Protein AF-A0A6G1RBH2-F1 (afdb_monomer_lite)

InterPro domains:
  IPR002893 Zinc finger, MYND-type [PF01753] (2-36)
  IPR002893 Zinc finger, MYND-type [PS50865] (1-36)

Radius of gyration: 29.38 Å; chains: 1; bounding box: 53×39×86 Å

Organism: NCBI:txid2861861

Foldseek 3Di:
DQPDFDPDADPQQSPDGDNDPVVVVVVCVVPCVPCRPVDDPPPPPPPPPPQDDPNYDDDDDADDDDDDPPDDPPPDPDDDDDDDDDDDDPDPPPVVVVPPPPDPDPPPPPDDPVNVVCVVPPDPPPPPVVVVVCVVCVVPVVHDDDDDPPDD

pLDDT: mean 70.28, std 19.27, range [30.03, 93.75]

Sequence (152 aa):
VCGCLGPRVCGRCRRAAYCGPEHQGLDWRRGHRRSCGQHAAGDDSADAVPEHNEFLFPEYEILIEPEEPEFPADSNVGADDEQGAADTTEESKEQEELRATGSAGETSQPLDVETLEAMAKHETEEDKIFQLFKKRVAAEPEQVRRWGNLRP

Structure (mmCIF, N/CA/C/O backbone):
data_AF-A0A6G1RBH2-F1
#
_entry.id   AF-A0A6G1RBH2-F1
#
loop_
_atom_site.group_PDB
_atom_site.id
_atom_site.type_symbol
_atom_site.label_atom_id
_atom_site.label_alt_id
_atom_site.label_comp_id
_atom_site.label_asym_id
_atom_site.label_entity_id
_atom_site.label_seq_id
_atom_site.pdbx_PDB_ins_code
_atom_site.Cartn_x
_atom_site.Cartn_y
_atom_site.Cartn_z
_atom_site.occupancy
_atom_site.B_iso_or_equiv
_atom_site.auth_seq_id
_atom_site.auth_comp_id
_atom_site.auth_asym_id
_atom_site.auth_atom_id
_atom_site.pdbx_PDB_model_num
ATOM 1 N N . VAL A 1 1 ? 1.720 -1.972 -10.564 1.00 86.88 1 VAL A N 1
ATOM 2 C CA . VAL A 1 1 ? 1.484 -3.245 -9.829 1.00 86.88 1 VAL A CA 1
ATOM 3 C C . VAL A 1 1 ? 0.741 -2.984 -8.533 1.00 86.88 1 VAL A C 1
ATOM 5 O O . VAL A 1 1 ? -0.466 -3.095 -8.562 1.00 86.88 1 VAL A O 1
ATOM 8 N N . CYS A 1 2 ? 1.397 -2.554 -7.453 1.00 85.88 2 CYS A N 1
ATOM 9 C CA . CYS A 1 2 ? 0.767 -2.332 -6.142 1.00 85.88 2 CYS A CA 1
ATOM 10 C C . CYS A 1 2 ? 0.363 -0.870 -5.862 1.00 85.88 2 CYS A C 1
ATOM 12 O O . CYS A 1 2 ? 0.182 -0.500 -4.711 1.00 85.88 2 CYS A O 1
ATOM 14 N N . GLY A 1 3 ? 0.332 0.002 -6.876 1.00 80.44 3 GLY A N 1
ATOM 15 C CA . GLY A 1 3 ? -0.003 1.428 -6.713 1.00 80.44 3 GLY A CA 1
ATOM 16 C C . GLY A 1 3 ? 1.094 2.299 -6.083 1.00 80.44 3 GLY A C 1
ATOM 17 O O . GLY A 1 3 ? 1.125 3.501 -6.315 1.00 80.44 3 GLY A O 1
ATOM 18 N N . CYS A 1 4 ? 2.050 1.717 -5.355 1.00 84.19 4 CYS A N 1
ATOM 19 C CA . CYS A 1 4 ? 3.164 2.471 -4.784 1.00 84.19 4 CYS A CA 1
ATOM 20 C C . CYS A 1 4 ? 4.166 2.924 -5.857 1.00 84.19 4 CYS A C 1
ATOM 22 O O . CYS A 1 4 ? 4.661 2.111 -6.647 1.00 84.19 4 CYS A O 1
ATOM 24 N N . LEU A 1 5 ? 4.551 4.203 -5.807 1.00 84.19 5 LEU A N 1
ATOM 25 C CA . LEU A 1 5 ? 5.739 4.691 -6.502 1.00 84.19 5 LEU A CA 1
ATOM 26 C C . LEU A 1 5 ? 6.985 4.057 -5.885 1.00 84.19 5 LEU A C 1
ATOM 28 O O . LEU A 1 5 ? 7.076 3.862 -4.673 1.00 84.19 5 LEU A O 1
ATOM 32 N N . GLY A 1 6 ? 7.954 3.722 -6.728 1.00 87.38 6 GLY A N 1
ATOM 33 C CA . GLY A 1 6 ? 9.152 3.036 -6.285 1.00 87.38 6 GLY A CA 1
ATOM 34 C C . GLY A 1 6 ? 10.410 3.520 -6.985 1.00 87.38 6 GLY A C 1
ATOM 35 O O . GLY A 1 6 ? 10.342 3.960 -8.133 1.00 87.38 6 GLY A O 1
ATOM 36 N N . PRO A 1 7 ? 11.574 3.418 -6.322 1.00 90.44 7 PRO A N 1
ATOM 37 C CA . PRO A 1 7 ? 12.825 3.957 -6.847 1.00 90.44 7 PRO A CA 1
ATOM 38 C C . PRO A 1 7 ? 13.388 3.134 -8.014 1.00 90.44 7 PRO A C 1
ATOM 40 O O . PRO A 1 7 ? 14.322 3.569 -8.686 1.00 90.44 7 PRO A O 1
ATOM 43 N N . ARG A 1 8 ? 12.874 1.920 -8.251 1.00 90.75 8 ARG A N 1
ATOM 44 C CA . ARG A 1 8 ? 13.398 1.017 -9.277 1.00 90.75 8 ARG A CA 1
ATOM 45 C C . ARG A 1 8 ? 12.622 1.187 -10.566 1.00 90.75 8 ARG A C 1
ATOM 47 O O . ARG A 1 8 ? 11.438 0.887 -10.616 1.00 90.75 8 ARG A O 1
ATOM 54 N N . VAL A 1 9 ? 13.318 1.568 -11.626 1.00 93.12 9 VAL A N 1
ATOM 55 C CA . VAL A 1 9 ? 12.758 1.605 -12.978 1.00 93.12 9 VAL A CA 1
ATOM 56 C C . VAL A 1 9 ? 13.200 0.389 -13.783 1.00 93.12 9 VAL A C 1
ATOM 58 O O . VAL A 1 9 ? 14.277 -0.170 -13.558 1.00 93.12 9 VAL A O 1
ATOM 61 N N . CYS A 1 10 ? 12.391 -0.025 -14.755 1.00 92.62 10 CYS A N 1
ATOM 62 C CA . CYS A 1 10 ? 12.793 -1.051 -15.709 1.00 92.62 10 CYS A CA 1
ATOM 63 C C . CYS A 1 10 ? 14.073 -0.609 -16.436 1.00 92.62 10 CYS A C 1
ATOM 65 O O . CYS A 1 10 ? 14.072 0.398 -17.141 1.00 92.62 10 CYS A O 1
ATOM 67 N N . GLY A 1 11 ? 15.163 -1.371 -16.313 1.00 89.50 11 GLY A N 1
ATOM 68 C CA . GLY A 1 11 ? 16.454 -0.993 -16.904 1.00 89.50 11 GLY A CA 1
ATOM 69 C C . GLY A 1 11 ? 16.441 -0.867 -18.433 1.00 89.50 11 GLY A C 1
ATOM 70 O O . GLY A 1 11 ? 17.285 -0.169 -18.988 1.00 89.50 11 GLY A O 1
ATOM 71 N N . ARG A 1 12 ? 15.474 -1.507 -19.109 1.00 89.56 12 ARG A N 1
ATOM 72 C CA . ARG A 1 12 ? 15.355 -1.510 -20.574 1.00 89.56 12 ARG A CA 1
ATOM 73 C C . ARG A 1 12 ? 14.545 -0.333 -21.109 1.00 89.56 12 ARG A C 1
ATOM 75 O O . ARG A 1 12 ? 15.034 0.378 -21.975 1.00 89.56 12 ARG A O 1
ATOM 82 N N . CYS A 1 13 ? 13.316 -0.139 -20.630 1.00 90.94 13 CYS A N 1
ATOM 83 C CA . CYS A 1 13 ? 12.448 0.929 -21.140 1.00 90.94 13 CYS A CA 1
ATOM 84 C C . CYS A 1 13 ? 12.476 2.202 -20.288 1.00 90.94 13 CYS A C 1
ATOM 86 O O . CYS A 1 13 ? 12.092 3.252 -20.781 1.00 90.94 13 CYS A O 1
ATOM 88 N N . ARG A 1 14 ? 12.883 2.114 -19.014 1.00 89.38 14 ARG A N 1
ATOM 89 C CA . ARG A 1 14 ? 12.827 3.188 -18.004 1.00 89.38 14 ARG A CA 1
ATOM 90 C C . ARG A 1 14 ? 11.449 3.846 -17.810 1.00 89.38 14 ARG A C 1
ATOM 92 O O . ARG A 1 14 ? 11.373 4.856 -17.126 1.00 89.38 14 ARG A O 1
ATOM 99 N N . ARG A 1 15 ? 10.373 3.268 -18.365 1.00 86.81 15 ARG A N 1
ATOM 100 C CA . ARG A 1 15 ? 8.993 3.785 -18.250 1.00 86.81 15 ARG A CA 1
ATOM 101 C C . ARG A 1 15 ? 8.245 3.219 -17.044 1.00 86.81 15 ARG A C 1
ATOM 103 O O . ARG A 1 15 ? 7.556 3.955 -16.358 1.00 86.81 15 ARG A O 1
ATOM 110 N N . ALA A 1 16 ? 8.393 1.924 -16.768 1.00 88.75 16 ALA A N 1
ATOM 111 C CA . ALA A 1 16 ? 7.744 1.303 -15.615 1.00 88.75 16 ALA A CA 1
ATOM 112 C C . ALA A 1 16 ? 8.612 1.431 -14.358 1.00 88.75 16 ALA A C 1
ATOM 114 O O . ALA A 1 16 ? 9.815 1.146 -14.412 1.00 88.75 16 ALA A O 1
ATOM 115 N N . ALA A 1 17 ? 7.988 1.823 -13.247 1.00 91.88 17 ALA A N 1
ATOM 116 C CA . ALA A 1 17 ? 8.602 1.950 -11.930 1.00 91.88 17 ALA A CA 1
ATOM 117 C C . ALA A 1 17 ? 7.972 0.972 -10.925 1.00 91.88 17 ALA A C 1
ATOM 119 O O . ALA A 1 17 ? 6.780 0.668 -10.988 1.00 91.88 17 ALA A O 1
ATOM 120 N N . TYR A 1 18 ? 8.782 0.474 -9.994 1.00 92.44 18 TYR A N 1
ATOM 121 C CA . TYR A 1 18 ? 8.422 -0.574 -9.044 1.00 92.44 18 TYR A CA 1
ATOM 122 C C . TYR A 1 18 ? 9.029 -0.280 -7.670 1.00 92.44 18 TYR A C 1
ATOM 124 O O . TYR A 1 18 ? 10.182 0.149 -7.568 1.00 92.44 18 TYR A O 1
ATOM 132 N N . CYS A 1 19 ? 8.291 -0.565 -6.593 1.00 93.62 19 CYS A N 1
ATOM 133 C CA . CYS A 1 19 ? 8.825 -0.439 -5.231 1.00 93.62 19 CYS A CA 1
ATOM 134 C C . CYS A 1 19 ? 9.851 -1.532 -4.879 1.00 93.62 19 CYS A C 1
ATOM 136 O O . CYS A 1 19 ? 10.667 -1.335 -3.984 1.00 93.62 19 CYS A O 1
ATOM 138 N N . GLY A 1 20 ? 9.884 -2.644 -5.624 1.00 92.56 20 GLY A N 1
ATOM 139 C CA . GLY A 1 20 ? 10.799 -3.757 -5.376 1.00 92.56 20 GLY A CA 1
ATOM 140 C C . GLY A 1 20 ? 10.948 -4.720 -6.562 1.00 92.56 20 GLY A C 1
ATOM 141 O O . GLY A 1 20 ? 10.187 -4.641 -7.533 1.00 92.56 20 GLY A O 1
ATOM 142 N N . PRO A 1 21 ? 11.933 -5.637 -6.498 1.00 93.00 21 PRO A N 1
ATOM 143 C CA . PRO A 1 21 ? 12.203 -6.613 -7.556 1.00 93.00 21 PRO A CA 1
ATOM 144 C C . PRO A 1 21 ? 11.058 -7.615 -7.753 1.00 93.00 21 PRO A C 1
ATOM 146 O O . PRO A 1 21 ? 10.835 -8.073 -8.872 1.00 93.00 21 PRO A O 1
ATOM 149 N N . GLU A 1 22 ? 10.299 -7.924 -6.702 1.00 93.75 22 GLU A N 1
ATOM 150 C CA . GLU A 1 22 ? 9.145 -8.823 -6.791 1.00 93.75 22 GLU A CA 1
ATOM 151 C C . GLU A 1 22 ? 8.055 -8.249 -7.699 1.00 93.75 22 GLU A C 1
ATOM 153 O O . GLU A 1 22 ? 7.626 -8.910 -8.646 1.00 93.75 22 GLU A O 1
ATOM 158 N N . HIS A 1 23 ? 7.683 -6.982 -7.486 1.00 92.94 23 HIS A N 1
ATOM 159 C CA . HIS A 1 23 ? 6.708 -6.291 -8.329 1.00 92.94 23 HIS A CA 1
ATOM 160 C C . HIS A 1 23 ? 7.202 -6.102 -9.763 1.00 92.94 23 HIS A C 1
ATOM 162 O O . HIS A 1 23 ? 6.418 -6.271 -10.695 1.00 92.94 23 HIS A O 1
ATOM 168 N N . GLN A 1 24 ? 8.498 -5.849 -9.967 1.00 92.12 24 GLN A N 1
ATOM 169 C CA . GLN A 1 24 ? 9.080 -5.847 -11.311 1.00 92.12 24 GLN A CA 1
ATOM 170 C C . GLN A 1 24 ? 8.932 -7.215 -11.992 1.00 92.12 24 GLN A C 1
ATOM 172 O O . GLN A 1 24 ? 8.489 -7.299 -13.136 1.00 92.12 24 GLN A O 1
ATOM 177 N N . GLY A 1 25 ? 9.298 -8.298 -11.301 1.00 93.69 25 GLY A N 1
ATOM 178 C CA . GLY A 1 25 ? 9.211 -9.655 -11.838 1.00 93.69 25 GLY A CA 1
ATOM 179 C C . GLY A 1 25 ? 7.773 -10.081 -12.135 1.00 93.69 25 GLY A C 1
ATOM 180 O O . GLY A 1 25 ? 7.521 -10.815 -13.092 1.00 93.69 25 GLY A O 1
ATOM 181 N N . LEU A 1 26 ? 6.822 -9.601 -11.343 1.00 91.75 26 LEU A N 1
ATOM 182 C CA . LEU A 1 26 ? 5.412 -9.885 -11.529 1.00 91.75 26 LEU A CA 1
ATOM 183 C C . LEU A 1 26 ? 4.833 -9.172 -12.756 1.00 91.75 26 LEU A C 1
ATOM 185 O O . LEU A 1 26 ? 4.234 -9.825 -13.613 1.00 91.75 26 LEU A O 1
ATOM 189 N N . ASP A 1 27 ? 5.077 -7.868 -12.882 1.00 91.00 27 ASP A N 1
ATOM 190 C CA . ASP A 1 27 ? 4.699 -7.088 -14.065 1.00 91.00 27 ASP A CA 1
ATOM 191 C C . ASP A 1 27 ? 5.326 -7.663 -15.346 1.00 91.00 27 ASP A C 1
ATOM 193 O O . ASP A 1 27 ? 4.669 -7.838 -16.379 1.00 91.00 27 ASP A O 1
ATOM 197 N N . TRP A 1 28 ? 6.597 -8.076 -15.244 1.00 92.56 28 TRP A N 1
ATOM 198 C CA . TRP A 1 28 ? 7.330 -8.744 -16.316 1.00 92.56 28 TRP A CA 1
ATOM 199 C C . TRP A 1 28 ? 6.607 -9.985 -16.840 1.00 92.56 28 TRP A C 1
ATOM 201 O O . TRP A 1 28 ? 6.478 -10.151 -18.057 1.00 92.56 28 TRP A O 1
ATOM 211 N N . ARG A 1 29 ? 6.100 -10.839 -15.940 1.00 92.44 29 ARG A N 1
ATOM 212 C CA . ARG A 1 29 ? 5.339 -12.043 -16.309 1.00 92.44 29 ARG A CA 1
ATOM 213 C 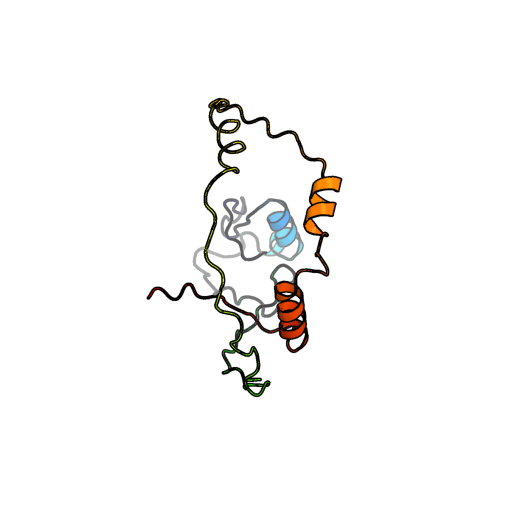C . ARG A 1 29 ? 3.958 -11.716 -16.881 1.00 92.44 29 ARG A C 1
ATOM 215 O O . ARG A 1 29 ? 3.549 -12.384 -17.827 1.00 92.44 29 ARG A O 1
ATOM 222 N N . ARG A 1 30 ? 3.264 -10.697 -16.358 1.00 87.81 30 ARG A N 1
ATOM 223 C CA . ARG A 1 30 ? 1.890 -10.345 -16.773 1.00 87.81 30 ARG A CA 1
ATOM 224 C C . ARG A 1 30 ? 1.808 -9.721 -18.161 1.00 87.81 30 ARG A C 1
ATOM 226 O O . ARG A 1 30 ? 0.840 -9.937 -18.886 1.00 87.81 30 ARG A O 1
ATOM 233 N N . GLY A 1 31 ? 2.845 -9.028 -18.609 1.00 88.56 31 GLY A N 1
ATOM 234 C CA . GLY A 1 31 ? 2.817 -8.495 -19.967 1.00 88.56 31 GLY A CA 1
ATOM 235 C C . GLY A 1 31 ? 3.953 -7.570 -20.317 1.00 88.56 31 GLY A C 1
ATOM 236 O O . GLY A 1 31 ? 4.292 -7.500 -21.498 1.00 88.56 31 GLY A O 1
ATOM 237 N N . HIS A 1 32 ? 4.603 -6.965 -19.322 1.00 91.12 32 HIS A N 1
ATOM 238 C CA . HIS A 1 32 ? 5.647 -5.984 -19.572 1.00 91.12 32 HIS A CA 1
ATOM 239 C C . HIS A 1 32 ? 6.760 -6.545 -20.460 1.00 91.12 32 HIS A C 1
ATOM 241 O O . HIS A 1 32 ? 7.228 -5.850 -21.349 1.00 91.12 32 HIS A O 1
ATOM 247 N N . ARG A 1 33 ? 7.130 -7.832 -20.343 1.00 92.31 33 ARG A N 1
ATOM 248 C CA . ARG A 1 33 ? 8.143 -8.446 -21.228 1.00 92.31 33 ARG A CA 1
ATOM 249 C C . ARG A 1 33 ? 7.827 -8.349 -22.725 1.00 92.31 33 ARG A C 1
ATOM 251 O O . ARG A 1 33 ? 8.751 -8.363 -23.533 1.00 92.31 33 ARG A O 1
ATOM 258 N N . ARG A 1 34 ? 6.538 -8.310 -23.082 1.00 90.31 34 ARG A N 1
ATOM 259 C CA . ARG A 1 34 ? 6.053 -8.251 -24.465 1.00 90.31 34 ARG A CA 1
ATOM 260 C C . ARG A 1 34 ? 6.054 -6.818 -24.981 1.00 90.31 34 ARG A C 1
ATOM 262 O O . ARG A 1 34 ? 6.468 -6.629 -26.110 1.00 90.31 34 ARG A O 1
ATOM 269 N N . SER A 1 35 ? 5.674 -5.842 -24.155 1.00 87.81 35 SER A N 1
ATOM 270 C CA . SER A 1 35 ? 5.589 -4.418 -24.522 1.00 87.81 35 SER A CA 1
ATOM 271 C C . SER A 1 35 ? 6.844 -3.596 -24.185 1.00 87.81 35 SER A C 1
ATOM 273 O O . SER A 1 35 ? 6.956 -2.429 -24.567 1.00 87.81 35 SER A O 1
ATOM 275 N N . CYS A 1 36 ? 7.824 -4.181 -23.487 1.00 91.56 36 CYS A N 1
ATOM 276 C CA . CYS A 1 36 ? 9.016 -3.473 -23.027 1.00 91.56 36 CYS A CA 1
ATOM 277 C C . CYS A 1 36 ? 9.833 -2.911 -24.202 1.00 91.56 36 CYS A C 1
ATOM 279 O O . CYS A 1 36 ? 10.487 -3.656 -24.936 1.00 91.56 36 CYS A O 1
ATOM 281 N N . GLY A 1 37 ? 9.836 -1.581 -24.334 1.00 85.25 37 GLY A N 1
ATOM 282 C CA . GLY A 1 37 ? 10.568 -0.855 -25.377 1.00 85.25 37 GLY A CA 1
ATOM 283 C C . GLY A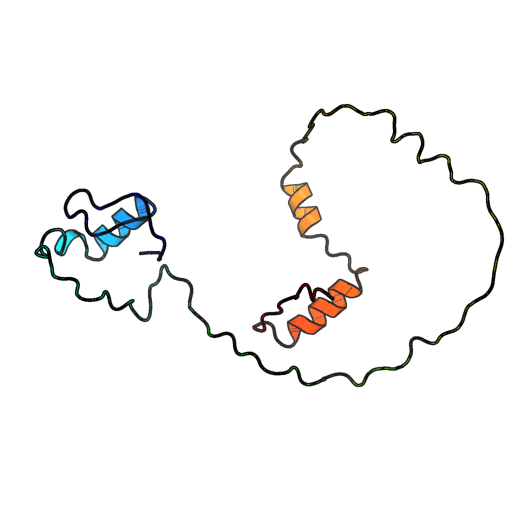 1 37 ? 9.824 -0.709 -26.708 1.00 85.25 37 GLY A C 1
ATOM 284 O O . GLY A 1 37 ? 10.440 -0.282 -27.675 1.00 85.25 37 GLY A O 1
ATOM 285 N N . GLN A 1 38 ? 8.535 -1.064 -26.771 1.00 81.06 38 GLN A N 1
ATOM 286 C CA . GLN A 1 38 ? 7.712 -0.915 -27.982 1.00 81.06 38 GLN A CA 1
ATOM 287 C C . GLN A 1 38 ? 7.044 0.460 -28.106 1.00 81.06 38 GLN A C 1
ATOM 289 O O . GLN A 1 38 ? 6.683 0.859 -29.208 1.00 81.06 38 GLN A O 1
ATOM 294 N N . HIS A 1 39 ? 6.903 1.198 -27.004 1.00 68.81 39 HIS A N 1
ATOM 295 C CA . HIS A 1 39 ? 6.314 2.535 -27.033 1.00 68.81 39 HIS A CA 1
ATOM 296 C C . HIS A 1 39 ? 7.377 3.580 -27.382 1.00 68.81 39 HIS A C 1
ATOM 298 O O . HIS A 1 39 ? 8.413 3.667 -26.715 1.00 68.81 39 HIS A O 1
ATOM 304 N N . ALA A 1 40 ? 7.110 4.374 -28.421 1.00 60.38 40 ALA A N 1
ATOM 305 C CA . ALA A 1 40 ? 7.897 5.555 -28.746 1.00 60.38 40 ALA A CA 1
ATOM 306 C C . ALA A 1 40 ? 7.757 6.615 -27.638 1.00 60.38 40 ALA A C 1
ATOM 308 O O . ALA A 1 40 ? 6.746 6.675 -26.935 1.00 60.38 40 ALA A O 1
ATOM 309 N N . ALA A 1 41 ? 8.785 7.452 -27.475 1.00 55.22 41 ALA A N 1
ATOM 310 C CA . ALA A 1 41 ? 8.748 8.581 -26.553 1.00 55.22 41 ALA A CA 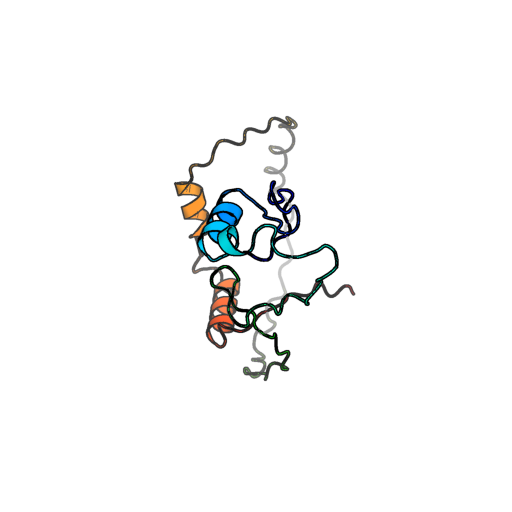1
ATOM 311 C C . ALA A 1 41 ? 7.608 9.535 -26.957 1.00 55.22 41 ALA A C 1
ATOM 313 O O . ALA A 1 41 ? 7.702 10.182 -27.996 1.00 55.22 41 ALA A O 1
ATOM 314 N N . GLY A 1 42 ? 6.532 9.583 -26.168 1.00 57.31 42 GLY A N 1
ATOM 315 C CA . GLY A 1 42 ? 5.389 10.480 -26.390 1.00 57.31 42 GLY A CA 1
ATOM 316 C C . GLY A 1 42 ? 4.013 9.812 -26.405 1.00 57.31 42 GLY A C 1
ATOM 317 O O . GLY A 1 42 ? 3.015 10.518 -26.469 1.00 57.31 42 GLY A O 1
ATOM 318 N N . ASP A 1 43 ? 3.933 8.482 -26.325 1.00 54.94 43 ASP A N 1
ATOM 319 C CA . ASP A 1 43 ? 2.656 7.788 -26.124 1.00 54.94 43 ASP A CA 1
ATOM 320 C C . ASP A 1 43 ? 2.342 7.716 -24.620 1.00 54.94 43 ASP A C 1
ATOM 322 O O . ASP A 1 43 ? 2.636 6.721 -23.946 1.00 54.94 43 ASP A O 1
ATOM 326 N N . ASP A 1 44 ? 1.853 8.838 -24.087 1.00 58.12 44 ASP A N 1
ATOM 327 C CA . ASP A 1 44 ? 1.247 8.962 -22.757 1.00 58.12 44 ASP A CA 1
ATOM 328 C C . ASP A 1 44 ? -0.258 8.679 -22.868 1.00 58.12 44 ASP A C 1
ATOM 330 O O . ASP A 1 44 ? -1.104 9.487 -22.485 1.00 58.12 44 ASP A O 1
ATOM 334 N N . SER A 1 45 ? -0.610 7.524 -23.442 1.00 54.28 45 SER A N 1
ATOM 335 C CA . SER A 1 45 ? -1.939 6.956 -23.242 1.00 54.28 45 SER A CA 1
ATOM 336 C C . SER A 1 45 ? -2.127 6.819 -21.738 1.00 54.28 45 SER A C 1
ATOM 338 O O . SER A 1 45 ? -1.455 5.997 -21.115 1.00 54.28 45 SER A O 1
ATOM 340 N N . ALA A 1 46 ? -2.993 7.660 -21.169 1.00 52.34 46 ALA A N 1
ATOM 341 C CA . ALA A 1 46 ? -3.359 7.625 -19.766 1.00 52.34 46 ALA A CA 1
ATOM 342 C C . ALA A 1 46 ? -3.674 6.175 -19.395 1.00 52.34 46 ALA A C 1
ATOM 344 O O . ALA A 1 46 ? -4.592 5.576 -19.957 1.00 52.34 46 ALA A O 1
ATOM 345 N N . ASP A 1 47 ? -2.840 5.608 -18.522 1.00 53.88 47 ASP A N 1
ATOM 346 C CA . ASP A 1 47 ? -3.026 4.280 -17.957 1.00 53.88 47 ASP A CA 1
ATOM 347 C C . ASP A 1 47 ? -4.399 4.303 -17.282 1.00 53.88 47 ASP A C 1
ATOM 349 O O . ASP A 1 47 ? -4.566 4.860 -16.195 1.00 53.88 47 ASP A O 1
ATOM 353 N N . ALA A 1 48 ? -5.413 3.783 -17.974 1.00 50.41 48 ALA A N 1
ATOM 354 C CA . ALA A 1 48 ? -6.702 3.524 -17.372 1.00 50.41 48 ALA A CA 1
ATOM 355 C C . ALA A 1 48 ? -6.418 2.535 -16.246 1.00 50.41 48 ALA A C 1
ATOM 357 O O . ALA A 1 48 ? -6.057 1.385 -16.509 1.00 50.41 48 ALA A O 1
ATOM 358 N N . VAL A 1 49 ? -6.477 3.016 -15.002 1.00 55.12 49 VAL A N 1
ATOM 359 C CA . VAL A 1 49 ? -6.318 2.166 -13.827 1.00 55.12 49 VAL A CA 1
ATOM 360 C C . VAL A 1 49 ? -7.362 1.063 -13.979 1.00 55.12 49 VAL A C 1
ATOM 362 O O . VAL A 1 49 ? -8.548 1.380 -14.080 1.00 55.12 49 VAL A O 1
ATOM 365 N N . PRO A 1 50 ? -6.951 -0.212 -14.096 1.00 59.41 50 PRO A N 1
ATOM 366 C CA . PRO A 1 50 ? -7.906 -1.294 -14.245 1.00 59.41 50 PRO A CA 1
ATOM 367 C C . PRO A 1 50 ? -8.883 -1.250 -13.071 1.00 59.41 50 PRO A C 1
ATOM 369 O O . PRO A 1 50 ? -8.426 -1.202 -11.930 1.00 59.41 50 PRO A O 1
ATOM 372 N N . GLU A 1 51 ? -10.192 -1.298 -13.349 1.00 60.97 51 GLU A N 1
ATOM 373 C CA . GLU A 1 51 ? -11.259 -1.277 -12.326 1.00 60.97 51 GLU A CA 1
ATOM 374 C C . GLU A 1 51 ? -11.027 -2.328 -11.226 1.00 60.97 51 GLU A C 1
ATOM 376 O O . GLU A 1 51 ? -11.423 -2.137 -10.081 1.00 60.97 51 GLU A O 1
ATOM 381 N N . HIS A 1 52 ? -10.304 -3.408 -11.550 1.00 63.41 52 HIS A N 1
ATOM 382 C CA . HIS A 1 52 ? -9.822 -4.382 -10.582 1.00 63.41 52 HIS A CA 1
ATOM 383 C C . HIS A 1 52 ? -8.348 -4.734 -10.808 1.00 63.41 52 HIS A C 1
ATOM 385 O O . HIS A 1 52 ? -7.957 -5.291 -11.837 1.00 63.41 52 HIS A O 1
ATOM 391 N N . ASN A 1 53 ? -7.523 -4.457 -9.800 1.00 74.50 53 ASN A N 1
ATOM 392 C CA . ASN A 1 53 ? -6.139 -4.901 -9.718 1.00 74.50 53 ASN A CA 1
ATOM 393 C C . ASN A 1 53 ? -5.975 -5.779 -8.476 1.00 74.50 53 ASN A C 1
ATOM 395 O O . ASN A 1 53 ? -6.112 -5.297 -7.361 1.00 74.50 53 ASN A O 1
ATOM 399 N N . GLU A 1 54 ? -5.630 -7.051 -8.668 1.00 80.19 54 GLU A N 1
ATOM 400 C CA . GLU A 1 54 ? -5.475 -8.045 -7.590 1.00 80.19 54 GLU A CA 1
ATOM 401 C C . GLU A 1 54 ? -4.413 -7.686 -6.526 1.00 80.19 54 GLU A C 1
ATOM 403 O O . GLU A 1 54 ? -4.362 -8.334 -5.486 1.00 80.19 54 GLU A O 1
ATOM 408 N N . PHE A 1 55 ? -3.540 -6.698 -6.775 1.00 78.81 55 PHE A N 1
ATOM 409 C CA . PHE A 1 55 ? -2.559 -6.204 -5.789 1.00 78.81 55 PHE A CA 1
ATOM 410 C C . PHE A 1 55 ? -3.002 -4.952 -5.048 1.00 78.81 55 PHE A C 1
ATOM 412 O O . PHE A 1 55 ? -2.314 -4.533 -4.117 1.00 78.81 55 PHE A O 1
ATOM 419 N N . LEU A 1 56 ? -4.064 -4.302 -5.514 1.00 82.50 56 LEU A N 1
ATOM 420 C CA . LEU A 1 56 ? -4.639 -3.162 -4.825 1.00 82.50 56 LEU A CA 1
ATOM 421 C C . LEU A 1 56 ? -5.736 -3.673 -3.904 1.00 82.50 56 LEU A C 1
ATOM 423 O O . LEU A 1 56 ? -6.468 -4.606 -4.236 1.00 82.50 56 LEU A O 1
ATOM 427 N N . PHE A 1 57 ? -5.828 -3.064 -2.729 1.00 82.00 57 PHE A N 1
ATOM 428 C CA . PHE A 1 57 ? -6.990 -3.271 -1.883 1.00 82.00 57 PHE A CA 1
ATOM 429 C C . PHE A 1 57 ? -8.231 -2.726 -2.600 1.00 82.00 57 PHE A C 1
ATOM 431 O O . PHE A 1 57 ? -8.107 -1.744 -3.336 1.00 82.00 57 PHE A O 1
ATOM 438 N N . PRO A 1 58 ? -9.411 -3.339 -2.404 1.00 83.75 58 PRO A N 1
ATOM 439 C CA . PRO A 1 58 ? -10.652 -2.759 -2.893 1.00 83.75 58 PRO A CA 1
ATOM 440 C C . PRO A 1 58 ? -10.817 -1.333 -2.360 1.00 83.75 58 PRO A C 1
ATOM 442 O O . PRO A 1 58 ? -10.581 -1.073 -1.177 1.00 83.75 58 PRO A O 1
ATOM 445 N N . GLU A 1 59 ? -11.203 -0.418 -3.241 1.00 82.50 59 GLU A N 1
ATOM 446 C CA . GLU A 1 59 ? -11.489 0.968 -2.887 1.00 82.50 59 GLU A CA 1
ATOM 447 C C . GLU A 1 59 ? -12.980 1.091 -2.547 1.00 82.50 59 GLU A C 1
ATOM 449 O O . GLU A 1 59 ? -13.831 0.614 -3.299 1.00 82.50 59 GLU A O 1
ATOM 454 N N . TYR A 1 60 ? -13.293 1.713 -1.409 1.00 84.44 60 TYR A N 1
ATOM 455 C CA . TYR A 1 60 ? -14.662 1.962 -0.953 1.00 84.44 60 TYR A CA 1
ATOM 456 C C . TYR A 1 60 ? -14.867 3.458 -0.721 1.00 84.44 60 TYR A C 1
ATOM 458 O O . TYR A 1 60 ? -13.969 4.153 -0.237 1.00 84.44 60 TYR A O 1
ATOM 466 N N . GLU A 1 61 ? -16.060 3.950 -1.042 1.00 85.38 61 GLU A N 1
ATOM 467 C CA . GLU A 1 61 ? -16.477 5.311 -0.720 1.00 85.38 61 GLU A CA 1
ATOM 468 C C . GLU A 1 61 ? -16.967 5.381 0.732 1.00 85.38 61 GLU A C 1
ATOM 470 O O . GLU A 1 61 ? -17.757 4.547 1.174 1.00 85.38 61 GLU A O 1
ATOM 475 N N . ILE A 1 62 ? -16.504 6.383 1.484 1.00 86.88 62 ILE A N 1
ATOM 476 C CA . ILE A 1 62 ? -16.998 6.641 2.840 1.00 86.88 62 ILE A CA 1
ATOM 477 C C . ILE A 1 62 ? -18.224 7.545 2.732 1.00 86.88 62 ILE A C 1
ATOM 479 O O . ILE A 1 62 ? -18.093 8.745 2.480 1.00 86.88 62 ILE A O 1
ATOM 483 N N . LEU A 1 63 ? -19.403 6.976 2.966 1.00 84.69 63 LEU A N 1
ATOM 484 C CA . LEU A 1 63 ? -20.644 7.732 3.093 1.00 84.69 63 LEU A CA 1
ATOM 485 C C . LEU A 1 63 ? -20.766 8.275 4.521 1.00 84.69 63 LEU A C 1
ATOM 487 O O . LEU A 1 63 ? -20.633 7.536 5.495 1.00 84.69 63 LEU A O 1
ATOM 491 N N . ILE A 1 64 ? -20.979 9.586 4.650 1.00 85.25 64 ILE A N 1
ATOM 492 C CA . ILE A 1 64 ? -21.200 10.242 5.943 1.00 85.25 64 ILE A CA 1
ATOM 493 C C . ILE A 1 64 ? -22.703 10.427 6.109 1.00 85.25 64 ILE A C 1
ATOM 495 O O . ILE A 1 64 ? -23.273 11.396 5.609 1.00 85.25 64 ILE A O 1
ATOM 499 N N . GLU A 1 65 ? -23.329 9.501 6.821 1.00 79.19 65 GLU A N 1
ATOM 500 C CA . GLU A 1 65 ? -24.733 9.605 7.206 1.00 79.19 65 GLU A CA 1
ATOM 501 C C . GLU A 1 65 ? -24.835 10.021 8.680 1.00 79.19 65 GLU A C 1
ATOM 503 O O . GLU A 1 65 ? -24.017 9.592 9.504 1.00 79.19 65 GLU A O 1
ATOM 508 N N . PRO A 1 66 ? -25.780 10.912 9.035 1.00 75.81 66 PRO A N 1
ATOM 509 C CA . PRO A 1 66 ? -26.026 11.235 10.429 1.00 75.81 66 PRO A CA 1
ATOM 510 C C . PRO A 1 66 ? -26.512 9.980 11.157 1.00 75.81 66 PRO A C 1
ATOM 512 O O . PRO A 1 66 ? -27.446 9.319 10.719 1.00 75.81 66 PRO A O 1
ATOM 515 N N . GLU A 1 67 ? -25.879 9.678 12.285 1.00 70.56 67 GLU A N 1
ATOM 516 C CA . GLU A 1 67 ? -26.277 8.576 13.156 1.00 70.56 67 GLU A CA 1
ATOM 517 C C . GLU A 1 67 ? -27.690 8.820 13.703 1.00 70.56 67 GLU A C 1
ATOM 519 O O . GLU A 1 67 ? -27.939 9.834 14.364 1.00 70.56 67 GLU A O 1
ATOM 524 N N . GLU A 1 68 ? -28.617 7.896 13.442 1.00 69.25 68 GLU A N 1
ATOM 525 C CA . GLU A 1 68 ? -29.918 7.910 14.107 1.00 69.25 68 GLU A CA 1
ATOM 526 C C . GLU A 1 68 ? -29.722 7.576 15.599 1.00 69.25 68 GLU A C 1
ATOM 528 O O . GLU A 1 68 ? -29.003 6.631 15.941 1.00 69.25 68 GLU A O 1
ATOM 533 N N . PRO A 1 69 ? -30.316 8.346 16.529 1.00 60.34 69 PRO A N 1
ATOM 534 C CA . PRO A 1 69 ? -30.183 8.076 17.953 1.00 60.34 69 PRO A CA 1
ATOM 535 C C . PRO A 1 69 ? -30.968 6.809 18.320 1.00 60.34 69 PRO A C 1
ATOM 537 O O . PRO A 1 69 ? -32.162 6.857 18.598 1.00 60.34 69 PRO A O 1
ATOM 540 N N . GLU A 1 70 ? -30.289 5.664 18.349 1.00 61.12 70 GLU A N 1
ATOM 541 C CA . GLU A 1 70 ? -30.900 4.364 18.676 1.00 61.12 70 GLU A CA 1
ATOM 542 C C . GLU A 1 70 ? -31.141 4.136 20.177 1.00 61.12 70 GLU A C 1
ATOM 544 O O . GLU A 1 70 ? -31.642 3.085 20.574 1.00 61.12 70 GLU A O 1
ATOM 549 N N . PHE A 1 71 ? -30.832 5.111 21.034 1.00 51.12 71 PHE A N 1
ATOM 550 C CA . PHE A 1 71 ? -31.076 4.995 22.467 1.00 51.12 71 PHE A CA 1
ATOM 551 C C . PHE A 1 71 ? -31.752 6.264 22.993 1.00 51.12 71 PHE A C 1
ATOM 553 O O . PHE A 1 71 ? -31.179 7.350 22.850 1.00 51.12 71 PHE A O 1
ATOM 560 N N . PRO A 1 72 ? -32.945 6.174 23.623 1.00 44.84 72 PRO A N 1
ATOM 561 C CA . PRO A 1 72 ? -33.401 7.260 24.474 1.00 44.84 72 PRO A CA 1
ATOM 562 C C . PRO A 1 72 ? -32.302 7.499 25.506 1.00 44.84 72 PRO A C 1
ATOM 564 O O . PRO A 1 72 ? -31.741 6.545 26.045 1.00 44.84 72 PRO A O 1
ATOM 567 N N . ALA A 1 73 ? -31.961 8.765 25.734 1.00 44.59 73 ALA A N 1
ATOM 568 C CA . ALA A 1 73 ? -31.084 9.154 26.822 1.00 44.59 73 ALA A CA 1
ATOM 569 C C . ALA A 1 73 ? -31.670 8.574 28.114 1.00 44.59 73 ALA A C 1
ATOM 571 O O . ALA A 1 73 ? -32.644 9.110 28.639 1.00 44.59 73 ALA A O 1
ATOM 572 N N . ASP A 1 74 ? -31.130 7.447 28.578 1.00 38.59 74 ASP A N 1
ATOM 573 C CA . ASP A 1 74 ? -31.535 6.857 29.843 1.00 38.59 74 ASP A CA 1
ATOM 574 C C . ASP A 1 74 ? -30.900 7.710 30.938 1.00 38.59 74 ASP A C 1
ATOM 576 O O . ASP A 1 74 ? -29.779 7.520 31.412 1.00 38.59 74 ASP A O 1
ATOM 580 N N . SER A 1 75 ? -31.624 8.777 31.233 1.00 49.88 75 SER A N 1
ATOM 581 C CA . SER A 1 75 ? -31.505 9.624 32.392 1.00 49.88 75 SER A CA 1
ATOM 582 C C . SER A 1 75 ? -31.724 8.784 33.649 1.00 49.88 75 SER A C 1
ATOM 584 O O . SER A 1 75 ? -32.823 8.793 34.189 1.00 49.88 75 SER A O 1
ATOM 586 N N . ASN A 1 76 ? -30.697 8.063 34.114 1.00 49.12 76 ASN A N 1
ATOM 587 C CA . ASN A 1 76 ? -30.585 7.631 35.510 1.00 49.12 76 ASN A CA 1
ATOM 588 C C . ASN A 1 76 ? -29.166 7.151 35.892 1.00 49.12 76 ASN A C 1
ATOM 590 O O . ASN A 1 76 ? -28.941 5.970 36.149 1.00 49.12 76 ASN A O 1
ATOM 594 N N . VAL A 1 77 ? -28.207 8.071 36.008 1.00 42.25 77 VAL A N 1
ATOM 595 C CA . VAL A 1 77 ? -27.188 7.940 37.062 1.00 42.25 77 VAL A CA 1
ATOM 596 C C . VAL A 1 77 ? -27.515 9.040 38.055 1.00 42.25 77 VAL A C 1
ATOM 598 O O . VAL A 1 77 ? -27.177 10.204 37.849 1.00 42.25 77 VAL A O 1
ATOM 601 N N . GLY A 1 78 ? -28.324 8.668 39.046 1.00 34.50 78 GLY A N 1
ATOM 602 C CA . GLY A 1 78 ? -28.756 9.547 40.116 1.00 34.50 78 GLY A CA 1
ATOM 603 C C . GLY A 1 78 ? -27.563 10.198 40.803 1.00 34.50 78 GLY A C 1
ATOM 604 O O . GLY A 1 78 ? -26.590 9.539 41.164 1.00 34.50 78 GLY A O 1
ATOM 605 N N . ALA A 1 79 ? -27.674 11.509 40.964 1.00 45.03 79 ALA A N 1
ATOM 606 C CA . ALA A 1 79 ? -26.957 12.253 41.974 1.00 45.03 79 ALA A CA 1
ATOM 607 C C . ALA A 1 79 ? -27.464 11.802 43.349 1.00 45.03 79 ALA A C 1
ATOM 609 O O . ALA A 1 79 ? -28.605 12.105 43.683 1.00 45.03 79 ALA A O 1
ATOM 610 N N . ASP A 1 80 ? -26.645 11.069 44.099 1.00 41.19 80 ASP A N 1
ATOM 611 C CA . ASP A 1 80 ? -26.644 11.071 45.565 1.00 41.19 80 ASP A CA 1
ATOM 612 C C . ASP A 1 80 ? -25.387 10.328 46.044 1.00 41.19 80 ASP A C 1
ATOM 614 O O . ASP A 1 80 ? -25.302 9.113 45.892 1.00 41.19 80 ASP A O 1
ATOM 618 N N . ASP A 1 81 ? -24.358 11.063 46.467 1.00 38.59 81 ASP A N 1
ATOM 619 C CA . ASP A 1 81 ? -23.768 10.932 47.810 1.00 38.59 81 ASP A CA 1
ATOM 620 C C . ASP A 1 81 ? -22.604 11.934 47.928 1.00 38.59 81 ASP A C 1
ATOM 622 O O . ASP A 1 81 ? -21.430 11.640 47.690 1.00 38.59 81 ASP A O 1
ATOM 626 N N . GLU A 1 82 ? -22.960 13.184 48.217 1.00 45.47 82 GLU A N 1
ATOM 627 C CA . GLU A 1 82 ? -22.030 14.199 48.701 1.00 45.47 82 GLU A CA 1
ATOM 628 C C . GLU A 1 82 ? -22.181 14.246 50.227 1.00 45.47 82 GLU A C 1
ATOM 630 O O . GLU A 1 82 ? -23.140 14.838 50.701 1.00 45.47 82 GLU A O 1
ATOM 635 N N . GLN A 1 83 ? -21.284 13.621 51.003 1.00 37.28 83 GLN A N 1
ATOM 636 C CA . GLN A 1 83 ? -20.738 14.203 52.244 1.00 37.28 83 GLN A CA 1
ATOM 637 C C . GLN A 1 83 ? -19.720 13.284 52.939 1.00 37.28 83 GLN A C 1
ATOM 639 O O . GLN A 1 83 ? -20.032 12.166 53.334 1.00 37.28 83 GLN A O 1
ATOM 644 N N . GLY A 1 84 ? -18.530 13.817 53.233 1.00 30.03 84 GLY A N 1
ATOM 645 C CA . GLY A 1 84 ? -17.636 13.218 54.228 1.00 30.03 84 GLY A CA 1
ATOM 646 C C . GLY A 1 84 ? -16.195 13.706 54.154 1.00 30.03 84 GLY A C 1
ATOM 647 O O . GLY A 1 84 ? -15.326 12.994 53.672 1.00 30.03 84 GLY A O 1
ATOM 648 N N . ALA A 1 85 ? -15.947 14.931 54.616 1.00 34.91 85 ALA A N 1
ATOM 649 C CA . ALA A 1 85 ? -14.609 15.481 54.822 1.00 34.91 85 ALA A CA 1
ATOM 650 C C . ALA A 1 85 ? -13.855 14.799 55.989 1.00 34.91 85 ALA A C 1
ATOM 652 O O . ALA A 1 85 ? -14.491 14.274 56.901 1.00 34.91 85 ALA A O 1
ATOM 653 N N . ALA A 1 86 ? -12.523 14.974 55.989 1.00 32.97 86 ALA A N 1
ATOM 654 C CA . ALA A 1 86 ? -11.486 14.446 56.898 1.00 32.97 86 ALA A CA 1
ATOM 655 C C . ALA A 1 86 ? -11.005 13.033 56.506 1.00 32.97 86 ALA A C 1
ATOM 657 O O . ALA A 1 86 ? -11.800 12.123 56.358 1.00 32.97 86 ALA A O 1
ATOM 658 N N . ASP A 1 87 ? -9.725 12.764 56.275 1.00 31.36 87 ASP A N 1
ATOM 659 C CA . ASP A 1 87 ? -8.573 13.262 57.009 1.00 31.36 87 ASP A CA 1
ATOM 660 C C . ASP A 1 87 ? -7.324 13.236 56.118 1.00 31.36 87 ASP A C 1
ATOM 662 O O . ASP A 1 87 ? -7.120 12.354 55.284 1.00 31.36 87 ASP A O 1
ATOM 666 N N . THR A 1 88 ? -6.501 14.256 56.294 1.00 41.53 88 THR A N 1
ATOM 667 C CA . THR A 1 88 ? -5.142 14.324 55.775 1.00 41.53 88 THR A CA 1
ATOM 668 C C . THR A 1 88 ? -4.247 13.367 56.553 1.00 41.53 88 THR A C 1
ATOM 670 O O . THR A 1 88 ? -4.467 13.160 57.742 1.00 41.53 88 THR A O 1
ATOM 673 N N . THR A 1 89 ? -3.136 12.975 55.927 1.00 46.94 89 THR A N 1
ATOM 674 C CA . THR A 1 89 ? -1.931 12.346 56.509 1.00 46.94 89 THR A CA 1
ATOM 675 C C . THR A 1 89 ? -1.859 10.830 56.301 1.00 46.94 89 THR A C 1
ATOM 677 O O . THR A 1 89 ? -2.793 10.108 56.611 1.00 46.94 89 THR A O 1
ATOM 680 N N . GLU A 1 90 ? -0.693 10.380 55.819 1.00 45.28 90 GLU A N 1
ATOM 681 C CA . GLU A 1 90 ? -0.244 8.980 55.674 1.00 45.28 90 GLU A CA 1
ATOM 682 C C . GLU A 1 90 ? -0.423 8.273 54.314 1.00 45.28 90 GLU A C 1
ATOM 684 O O . GLU A 1 90 ? -0.745 7.097 54.279 1.00 45.28 90 GLU A O 1
ATOM 689 N N . GLU A 1 91 ? -0.083 8.904 53.181 1.00 37.06 91 GLU A N 1
ATOM 690 C CA . GLU A 1 91 ? 0.423 8.113 52.030 1.00 37.06 91 GLU A CA 1
ATOM 691 C C . GLU A 1 91 ? 1.455 8.870 51.175 1.00 37.06 91 GLU A C 1
ATOM 693 O O . GLU A 1 91 ? 1.574 8.727 49.964 1.00 37.06 91 GLU A O 1
ATOM 698 N N . SER A 1 92 ? 2.276 9.695 51.828 1.00 41.28 92 SER A N 1
ATOM 699 C CA . SER A 1 92 ? 3.410 10.375 51.188 1.00 41.28 92 SER A CA 1
ATOM 700 C C . SER A 1 92 ? 4.669 9.500 51.093 1.00 41.28 92 SER A C 1
ATOM 702 O O . SER A 1 92 ? 5.756 10.040 50.902 1.00 41.28 92 SER A O 1
ATOM 704 N N . LYS A 1 93 ? 4.562 8.171 51.237 1.00 45.06 93 LYS A N 1
ATOM 705 C CA . LYS A 1 93 ? 5.727 7.285 51.414 1.00 45.06 93 LYS A CA 1
ATOM 706 C C . LYS A 1 93 ? 6.126 6.449 50.193 1.00 45.06 93 LYS A C 1
ATOM 708 O O . LYS A 1 93 ? 7.251 5.970 50.170 1.00 45.06 93 LYS A O 1
ATOM 713 N N . GLU A 1 94 ? 5.294 6.352 49.156 1.00 40.38 94 GLU A N 1
ATOM 714 C CA . GLU A 1 94 ? 5.644 5.616 47.919 1.00 40.38 94 GLU A CA 1
ATOM 715 C C . GLU A 1 94 ? 6.207 6.498 46.792 1.00 40.38 94 GLU A C 1
ATOM 717 O O . GLU A 1 94 ? 6.781 6.007 45.825 1.00 40.38 94 GLU A O 1
ATOM 722 N N . GLN A 1 95 ? 6.142 7.822 46.935 1.00 43.56 95 GLN A N 1
ATOM 723 C CA . GLN A 1 95 ? 6.656 8.772 45.937 1.00 43.56 95 GLN A CA 1
ATOM 724 C C . GLN A 1 95 ? 8.138 9.157 46.120 1.00 43.56 95 GLN A C 1
ATOM 726 O O . GLN A 1 95 ? 8.707 9.839 45.260 1.00 43.56 95 GLN A O 1
ATOM 731 N N . GLU A 1 96 ? 8.783 8.724 47.211 1.00 42.72 96 GLU A N 1
ATOM 732 C CA . GLU A 1 96 ? 10.205 8.998 47.486 1.00 42.72 96 GLU A CA 1
ATOM 733 C C . GLU A 1 96 ? 11.147 7.872 47.014 1.00 42.72 96 GLU A C 1
ATOM 735 O O . GLU A 1 96 ? 12.343 8.104 46.862 1.00 42.72 96 GLU A O 1
ATOM 740 N N . GLU A 1 97 ? 10.626 6.693 46.649 1.00 39.22 97 GLU A N 1
ATOM 741 C CA . GLU A 1 97 ? 11.434 5.609 46.054 1.00 39.22 97 GLU A CA 1
ATOM 742 C C . GLU A 1 97 ? 11.481 5.660 44.510 1.00 39.22 97 GLU A C 1
ATOM 744 O O . GLU A 1 97 ? 12.061 4.800 43.859 1.00 39.22 97 GLU A O 1
ATOM 749 N N . LEU A 1 98 ? 10.915 6.704 43.891 1.00 45.72 98 LEU A N 1
ATOM 750 C CA . LEU A 1 98 ? 10.918 6.903 42.430 1.00 45.72 98 LEU A CA 1
ATOM 751 C C . LEU A 1 98 ? 11.824 8.057 41.968 1.00 45.72 98 LEU A C 1
ATOM 753 O O . LEU A 1 98 ? 11.873 8.385 40.784 1.00 45.72 98 LEU A O 1
ATOM 757 N N . ARG A 1 99 ? 12.563 8.691 42.888 1.00 47.59 99 ARG A N 1
ATOM 758 C CA . ARG A 1 99 ? 13.450 9.833 42.579 1.00 47.59 99 ARG A CA 1
ATOM 759 C C . ARG A 1 99 ? 14.943 9.515 42.680 1.00 47.59 99 ARG A C 1
ATOM 761 O O . ARG A 1 99 ? 15.762 10.421 42.547 1.00 47.59 99 ARG A O 1
ATOM 768 N N . ALA A 1 100 ? 15.302 8.241 42.847 1.00 48.03 100 ALA A N 1
ATOM 769 C CA . ALA A 1 100 ? 16.686 7.785 42.988 1.00 48.03 100 ALA A CA 1
ATOM 770 C C . ALA A 1 100 ? 17.155 6.809 41.889 1.00 48.03 100 ALA A C 1
ATOM 772 O O . ALA A 1 100 ? 18.115 6.074 42.092 1.00 48.03 100 ALA A O 1
ATOM 773 N N . THR A 1 101 ? 16.541 6.826 40.703 1.00 44.53 101 THR A N 1
ATOM 774 C CA . THR A 1 101 ? 17.083 6.152 39.507 1.00 44.53 101 THR A CA 1
ATOM 775 C C . THR A 1 101 ? 16.983 7.057 38.281 1.00 44.53 101 THR A C 1
ATOM 777 O O . THR A 1 101 ? 16.460 6.711 37.227 1.00 44.53 101 THR A O 1
ATOM 780 N N . GLY A 1 102 ? 17.569 8.250 38.397 1.00 43.66 102 GLY A N 1
ATOM 781 C CA . GLY A 1 102 ? 18.057 8.986 37.234 1.00 43.66 102 GLY A CA 1
ATOM 782 C C . GLY A 1 102 ? 19.225 8.228 36.601 1.00 43.66 102 GLY A C 1
ATOM 783 O O . GLY A 1 102 ? 20.380 8.587 36.799 1.00 43.66 102 GLY A O 1
ATOM 784 N N . SER A 1 103 ? 18.930 7.153 35.875 1.00 44.50 103 SER A N 1
ATOM 785 C CA . SER A 1 103 ? 19.878 6.484 34.993 1.00 44.50 103 SER A CA 1
ATOM 786 C C . SER A 1 103 ? 19.161 6.191 33.687 1.00 44.50 103 SER A C 1
ATOM 788 O O . SER A 1 103 ? 18.353 5.270 33.594 1.00 44.50 103 SER A O 1
ATOM 790 N N . ALA A 1 104 ? 19.443 7.024 32.686 1.00 51.09 104 ALA A N 1
ATOM 791 C CA . ALA A 1 104 ? 19.139 6.759 31.290 1.00 51.09 104 ALA A CA 1
ATOM 792 C C . ALA A 1 104 ? 19.957 5.539 30.836 1.00 51.09 104 ALA A C 1
ATOM 794 O O . ALA A 1 104 ? 21.020 5.658 30.235 1.00 51.09 104 ALA A O 1
ATOM 795 N N . GLY A 1 105 ? 19.480 4.359 31.212 1.00 43.44 105 GLY A N 1
ATOM 796 C CA . GLY A 1 105 ? 19.925 3.074 30.718 1.00 43.44 105 GLY A CA 1
ATOM 797 C C . GLY A 1 105 ? 18.693 2.364 30.201 1.00 43.44 105 GLY A C 1
ATOM 798 O O . GLY A 1 105 ? 17.966 1.752 30.976 1.00 43.44 105 GLY A O 1
ATOM 799 N N . GLU A 1 106 ? 18.440 2.494 28.901 1.00 57.25 106 GLU A N 1
ATOM 800 C CA . GLU A 1 106 ? 17.491 1.664 28.168 1.00 57.25 106 GLU A CA 1
ATOM 801 C C . GLU A 1 106 ? 17.875 0.194 28.363 1.00 57.25 106 GLU A C 1
ATOM 803 O O . GLU A 1 106 ? 18.661 -0.379 27.612 1.00 57.25 106 GLU A O 1
ATOM 808 N N . THR A 1 107 ? 17.321 -0.441 29.390 1.00 47.34 107 THR A N 1
ATOM 809 C CA . THR A 1 107 ? 17.192 -1.891 29.412 1.00 47.34 107 THR A CA 1
ATOM 810 C C . THR A 1 107 ? 15.822 -2.196 28.837 1.00 47.34 107 THR A C 1
ATOM 812 O O . THR A 1 107 ? 14.885 -2.537 29.558 1.00 47.34 107 THR A O 1
ATOM 815 N N . SER A 1 108 ? 15.686 -2.044 27.519 1.00 59.06 108 SER A N 1
ATOM 816 C CA . SER A 1 108 ? 14.651 -2.749 26.771 1.00 59.06 108 SER A CA 1
ATOM 817 C C . SER A 1 108 ? 14.972 -4.233 26.911 1.00 59.06 108 SER A C 1
ATOM 819 O O . SER A 1 108 ? 15.634 -4.824 26.059 1.00 59.06 108 SER A O 1
ATOM 821 N N . GLN A 1 109 ? 14.602 -4.827 28.048 1.00 65.94 109 GLN A N 1
ATOM 822 C CA . GLN A 1 109 ? 14.565 -6.272 28.135 1.00 65.94 109 GLN A CA 1
ATOM 823 C C . GLN A 1 109 ? 13.679 -6.719 26.971 1.00 65.94 109 GLN A C 1
ATOM 825 O O . GLN A 1 109 ? 12.593 -6.154 26.806 1.00 65.94 109 GLN A O 1
ATOM 830 N N . PRO A 1 110 ? 14.150 -7.633 26.109 1.00 63.31 110 PRO A N 1
ATOM 831 C CA . PRO A 1 110 ? 13.310 -8.176 25.064 1.00 63.31 110 PRO A CA 1
ATOM 832 C C . PRO A 1 110 ? 12.163 -8.890 25.771 1.00 63.31 110 PRO A C 1
ATOM 834 O O . PRO A 1 110 ? 12.341 -9.992 26.284 1.00 63.31 110 PRO A O 1
ATOM 837 N N . LEU A 1 111 ? 11.017 -8.216 25.869 1.00 69.81 111 LEU A N 1
ATOM 838 C CA . LEU A 1 111 ? 9.776 -8.860 26.253 1.00 69.81 111 LEU A CA 1
ATOM 839 C C . LEU A 1 111 ? 9.546 -9.941 25.209 1.00 69.81 111 LEU A C 1
ATOM 841 O O . LEU A 1 111 ? 9.650 -9.691 24.002 1.00 69.81 111 LEU A O 1
ATOM 845 N N . ASP A 1 112 ? 9.337 -11.160 25.676 1.00 86.25 112 ASP A N 1
ATOM 846 C CA . ASP A 1 112 ? 9.076 -12.262 24.782 1.00 86.25 112 ASP A CA 1
ATOM 847 C C . ASP A 1 112 ? 7.758 -12.002 24.033 1.00 86.25 112 ASP A C 1
ATOM 849 O O . ASP A 1 112 ? 6.839 -11.332 24.517 1.00 86.25 112 ASP A O 1
ATOM 853 N N . VAL A 1 113 ? 7.699 -12.500 22.800 1.00 83.69 113 VAL A N 1
ATOM 854 C CA . VAL A 1 113 ? 6.542 -12.315 21.915 1.00 83.69 113 VAL A CA 1
ATOM 855 C C . VAL A 1 113 ? 5.268 -12.861 22.562 1.00 83.69 113 VAL A C 1
ATOM 857 O O . VAL A 1 113 ? 4.196 -12.312 22.336 1.00 83.69 113 VAL A O 1
ATOM 860 N N . GLU A 1 114 ? 5.377 -13.891 23.401 1.00 84.38 114 GLU A N 1
ATOM 861 C CA . GLU A 1 114 ? 4.244 -14.524 24.072 1.00 84.38 114 GLU A CA 1
ATOM 862 C C . GLU A 1 114 ? 3.644 -13.613 25.156 1.00 84.38 114 GLU A C 1
ATOM 864 O O . GLU A 1 114 ? 2.427 -13.442 25.192 1.00 84.38 114 GLU A O 1
ATOM 869 N N . THR A 1 115 ? 4.468 -12.917 25.944 1.00 85.56 115 THR A N 1
ATOM 870 C CA . THR A 1 115 ? 4.030 -11.872 26.882 1.00 85.56 115 THR A CA 1
ATOM 871 C C . THR A 1 115 ? 3.369 -10.708 26.148 1.00 85.56 115 THR A C 1
ATOM 873 O O . THR A 1 115 ? 2.299 -10.253 26.552 1.00 85.56 115 THR A O 1
ATOM 876 N N . LEU A 1 116 ? 3.952 -10.240 25.038 1.00 84.00 116 LEU A N 1
ATOM 877 C CA . LEU A 1 116 ? 3.355 -9.164 24.236 1.00 84.00 116 LEU A CA 1
ATOM 878 C C . LEU A 1 116 ? 2.017 -9.585 23.616 1.00 84.00 116 LEU A C 1
ATOM 880 O O . LEU A 1 116 ? 1.064 -8.808 23.623 1.00 84.00 116 LEU A O 1
ATOM 884 N N . GLU A 1 117 ? 1.919 -10.817 23.116 1.00 81.44 117 GLU A N 1
ATOM 885 C CA . GLU A 1 117 ? 0.664 -11.377 22.624 1.00 81.44 117 GLU A CA 1
ATOM 886 C C . GLU A 1 117 ? -0.370 -11.535 23.740 1.00 81.44 117 GLU A C 1
ATOM 888 O O . GLU A 1 117 ? -1.544 -11.251 23.510 1.00 81.44 117 GLU A O 1
ATOM 893 N N . ALA A 1 118 ? 0.038 -11.962 24.936 1.00 81.75 118 ALA A N 1
ATOM 894 C CA . ALA A 1 118 ? -0.848 -12.080 26.087 1.00 81.75 118 ALA A CA 1
ATOM 895 C C . ALA A 1 118 ? -1.407 -10.711 26.491 1.00 81.75 118 ALA A C 1
ATOM 897 O O . ALA A 1 118 ? -2.612 -10.586 26.679 1.00 81.75 118 ALA A O 1
ATOM 898 N N . MET A 1 119 ? -0.569 -9.670 26.532 1.00 78.19 119 MET A N 1
ATOM 899 C CA . MET A 1 119 ? -1.006 -8.296 26.798 1.00 78.19 119 MET A CA 1
ATOM 900 C C . MET A 1 119 ? -1.920 -7.753 25.693 1.00 78.19 119 MET A C 1
ATOM 902 O O . MET A 1 119 ? -2.926 -7.119 25.994 1.00 78.19 119 MET A O 1
ATOM 906 N N . ALA A 1 120 ? -1.615 -8.031 24.422 1.00 78.69 120 ALA A N 1
ATOM 907 C CA . ALA A 1 120 ? -2.445 -7.614 23.291 1.00 78.69 120 ALA A CA 1
ATOM 908 C C . ALA A 1 120 ? -3.816 -8.314 23.263 1.00 78.69 120 ALA A C 1
ATOM 910 O O . ALA A 1 120 ? -4.783 -7.752 22.754 1.00 78.69 120 ALA A O 1
ATOM 911 N N . LYS A 1 121 ? -3.899 -9.538 23.799 1.00 72.88 121 LYS A N 1
ATOM 912 C CA . LYS A 1 121 ? -5.132 -10.333 23.902 1.00 72.88 121 LYS A CA 1
ATOM 913 C C . LYS A 1 121 ? -5.868 -10.130 25.229 1.00 72.88 121 LYS A C 1
ATOM 915 O O . LYS A 1 121 ? -6.977 -10.641 25.369 1.00 72.88 121 LYS A O 1
ATOM 920 N N . HIS A 1 122 ? -5.276 -9.426 26.197 1.00 68.81 122 HIS A N 1
ATOM 921 C CA . HIS A 1 122 ? -5.886 -9.194 27.501 1.00 68.81 122 HIS A CA 1
ATOM 922 C C . HIS A 1 122 ? -6.932 -8.083 27.411 1.00 68.81 122 HIS A C 1
ATOM 924 O O . HIS A 1 122 ? -6.725 -6.940 27.816 1.00 68.81 122 HIS A O 1
ATOM 930 N N . GLU A 1 123 ? -8.083 -8.440 26.860 1.00 68.81 123 GLU A N 1
ATOM 931 C CA . GLU A 1 123 ? -9.309 -7.684 27.040 1.00 68.81 123 GLU A CA 1
ATOM 932 C C . GLU A 1 123 ? -9.797 -7.960 28.468 1.00 68.81 123 GLU A C 1
ATOM 934 O O . GLU A 1 123 ? -10.196 -9.081 28.784 1.00 68.81 123 GLU A O 1
ATOM 939 N N . THR A 1 124 ? -9.742 -6.973 29.363 1.00 68.31 124 THR A N 1
ATOM 940 C CA . THR A 1 124 ? -10.370 -7.132 30.677 1.00 68.31 124 THR A CA 1
ATOM 941 C C . THR A 1 124 ? -11.884 -7.135 30.481 1.00 68.31 124 THR A C 1
ATOM 943 O O . THR A 1 124 ? -12.461 -6.169 29.982 1.00 68.31 124 THR A O 1
ATOM 946 N N . GLU A 1 125 ? -12.569 -8.205 30.892 1.00 62.88 125 GLU A N 1
ATOM 947 C CA . GLU A 1 125 ? -14.045 -8.239 30.930 1.00 62.88 125 GLU A CA 1
ATOM 948 C C . GLU A 1 125 ? -14.627 -7.102 31.796 1.00 62.88 125 GLU A C 1
ATOM 950 O O . GLU A 1 125 ? -15.786 -6.714 31.655 1.00 62.88 125 GLU A O 1
ATOM 955 N N . GLU A 1 126 ? -13.789 -6.533 32.659 1.00 63.03 126 GLU A N 1
ATOM 956 C CA . GLU A 1 126 ? -14.061 -5.417 33.556 1.00 63.03 126 GLU A CA 1
ATOM 957 C C . GLU A 1 126 ? -14.081 -4.051 32.849 1.00 63.03 126 GLU A C 1
ATOM 959 O O . GLU A 1 126 ? -14.626 -3.090 33.404 1.00 63.03 126 GLU A O 1
ATOM 964 N N . ASP A 1 127 ? -13.534 -3.936 31.631 1.00 83.25 127 ASP A N 1
ATOM 965 C CA . ASP A 1 127 ? -13.556 -2.685 30.874 1.00 83.25 127 ASP A CA 1
ATOM 966 C C . ASP A 1 127 ? -14.943 -2.452 30.258 1.00 83.25 127 ASP A C 1
ATOM 968 O O . ASP A 1 127 ? -15.236 -2.747 29.095 1.00 83.25 127 ASP A O 1
ATOM 972 N N . LYS A 1 128 ? -15.826 -1.885 31.083 1.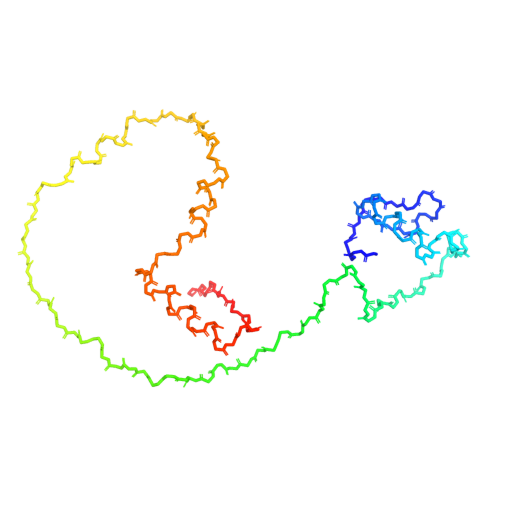00 85.06 128 LYS A N 1
ATOM 973 C CA . LYS A 1 128 ? -17.187 -1.496 30.697 1.00 85.06 128 LYS A CA 1
ATOM 974 C C . LYS A 1 128 ? -17.196 -0.552 29.493 1.00 85.06 128 LYS A C 1
ATOM 976 O O . LYS A 1 128 ? -18.134 -0.608 28.700 1.00 85.06 128 LYS A O 1
ATOM 981 N N . ILE A 1 129 ? -16.180 0.300 29.343 1.00 86.31 129 ILE A N 1
ATOM 982 C CA . ILE A 1 129 ? -16.081 1.246 28.225 1.00 86.31 129 ILE A CA 1
ATOM 983 C C . ILE A 1 129 ? -15.804 0.469 26.938 1.00 86.31 129 ILE A C 1
ATOM 985 O O . ILE A 1 129 ? -16.490 0.674 25.934 1.00 86.31 129 ILE A O 1
ATOM 989 N N . PHE A 1 130 ? -14.866 -0.475 26.977 1.00 85.00 130 PHE A N 1
ATOM 990 C CA . PHE A 1 130 ? -14.550 -1.324 25.834 1.00 85.00 130 PHE A CA 1
ATOM 991 C C . PHE A 1 130 ? -15.717 -2.244 25.450 1.00 85.00 130 PHE A C 1
ATOM 993 O O . PHE A 1 130 ? -16.004 -2.406 24.264 1.00 85.00 130 PHE A O 1
ATOM 1000 N N . GLN A 1 131 ? -16.468 -2.770 26.423 1.00 85.56 131 GLN A N 1
ATOM 1001 C CA . GLN A 1 131 ? -17.683 -3.549 26.152 1.00 85.56 131 GLN A CA 1
ATOM 1002 C C . GLN A 1 131 ? -18.785 -2.711 25.486 1.00 85.56 13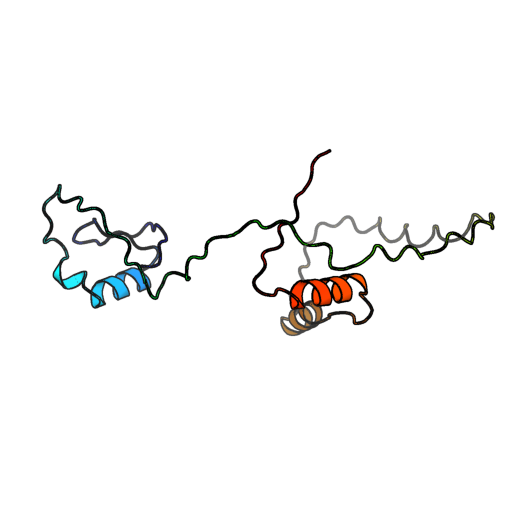1 GLN A C 1
ATOM 1004 O O . GLN A 1 131 ? -19.418 -3.164 24.529 1.00 85.56 131 GLN A O 1
ATOM 1009 N N . LEU A 1 132 ? -18.996 -1.469 25.939 1.00 87.25 132 LEU A N 1
ATOM 1010 C CA . LEU A 1 132 ? -19.920 -0.534 25.289 1.00 87.25 132 LEU A CA 1
ATOM 1011 C C . LEU A 1 132 ? -19.478 -0.216 23.855 1.00 87.25 132 LEU A C 1
ATOM 1013 O O . LEU A 1 132 ? -20.305 -0.232 22.943 1.00 87.25 132 LEU A O 1
ATOM 1017 N N . PHE A 1 133 ? -18.179 0.003 23.642 1.00 85.12 133 PHE A N 1
ATOM 1018 C CA . PHE A 1 133 ? -17.606 0.204 22.313 1.00 85.12 133 PHE A CA 1
ATOM 1019 C C . PHE A 1 133 ? -17.836 -1.009 21.403 1.00 85.12 133 PHE A C 1
ATOM 1021 O O . PHE A 1 133 ? -18.356 -0.843 20.300 1.00 85.12 133 PHE A O 1
ATOM 1028 N N . LYS A 1 134 ? -17.540 -2.232 21.869 1.00 86.62 134 LYS A N 1
ATOM 1029 C CA . LYS A 1 134 ? -17.799 -3.470 21.116 1.00 86.62 134 LYS A CA 1
ATOM 1030 C C . LYS A 1 134 ? -19.263 -3.609 20.740 1.00 86.62 134 LYS A C 1
ATOM 1032 O O . LYS A 1 134 ? -19.568 -3.904 19.589 1.00 86.62 134 LYS A O 1
ATOM 1037 N N . LYS A 1 135 ? -20.169 -3.368 21.691 1.00 88.62 135 LYS A N 1
ATOM 1038 C CA . LYS A 1 135 ? -21.611 -3.417 21.441 1.00 88.62 135 LYS A CA 1
ATOM 1039 C C . LYS A 1 135 ? -22.030 -2.392 20.385 1.00 88.62 135 LYS A C 1
ATOM 1041 O O . LYS A 1 135 ? -22.855 -2.721 19.539 1.00 88.62 135 LYS A O 1
ATOM 1046 N N . ARG A 1 136 ? -21.457 -1.180 20.408 1.00 84.56 136 ARG A N 1
ATOM 1047 C CA . ARG A 1 136 ? -21.735 -0.138 19.405 1.00 84.56 136 ARG A CA 1
ATOM 1048 C C . ARG A 1 136 ? -21.206 -0.523 18.021 1.00 84.56 136 ARG A C 1
ATOM 1050 O O . ARG A 1 136 ? -21.959 -0.433 17.063 1.00 84.56 136 ARG A O 1
ATOM 1057 N N . VAL A 1 137 ? -19.957 -0.978 17.912 1.00 87.44 137 VAL A N 1
ATOM 1058 C CA . VAL A 1 137 ? -19.337 -1.348 16.622 1.00 87.44 137 VAL A CA 1
ATOM 1059 C C . VAL A 1 137 ? -19.947 -2.623 16.033 1.00 87.44 137 VAL A C 1
ATOM 1061 O O . VAL A 1 137 ? -20.039 -2.749 14.819 1.00 87.44 137 VAL A O 1
ATOM 1064 N N . ALA A 1 138 ? -20.421 -3.554 16.864 1.00 89.12 138 ALA A N 1
ATOM 1065 C CA . ALA A 1 138 ? -21.078 -4.772 16.392 1.00 89.12 138 ALA A CA 1
ATOM 1066 C C . ALA A 1 138 ? -22.407 -4.514 15.659 1.00 89.12 138 ALA A C 1
ATOM 1068 O O . ALA A 1 138 ? -22.817 -5.360 14.867 1.00 89.12 138 ALA A O 1
ATOM 1069 N N . ALA A 1 139 ? -23.076 -3.384 15.919 1.00 87.75 139 ALA A N 1
ATOM 1070 C CA . ALA A 1 139 ? -24.300 -3.012 15.211 1.00 87.75 139 ALA A CA 1
ATOM 1071 C C . ALA A 1 139 ? -24.025 -2.676 13.734 1.00 87.75 139 ALA A C 1
ATOM 1073 O O . ALA A 1 139 ? -24.790 -3.080 12.865 1.00 87.75 139 ALA A O 1
ATOM 1074 N N . GLU A 1 140 ? -22.903 -2.005 13.453 1.00 86.69 140 GLU A N 1
ATOM 1075 C CA . GLU A 1 140 ? -22.499 -1.590 12.106 1.00 86.69 140 GLU A CA 1
ATOM 1076 C C . GLU A 1 140 ? -20.988 -1.832 11.898 1.00 86.69 140 GLU A C 1
ATOM 1078 O O . GLU A 1 140 ? -20.185 -0.900 11.961 1.00 86.69 140 GLU A O 1
ATOM 1083 N N . PRO A 1 141 ? -20.553 -3.084 11.659 1.00 87.25 141 PRO A N 1
ATOM 1084 C CA . PRO A 1 141 ? -19.128 -3.434 11.627 1.00 87.25 141 PRO A CA 1
ATOM 1085 C C . PRO A 1 141 ? -18.356 -2.828 10.444 1.00 87.25 141 PRO A C 1
ATOM 1087 O O . PRO A 1 141 ? -17.133 -2.724 10.503 1.00 87.25 141 PRO A O 1
ATOM 1090 N N . GLU A 1 142 ? -19.050 -2.429 9.375 1.00 86.06 142 GLU A N 1
ATOM 1091 C CA . GLU A 1 142 ? -18.453 -1.761 8.208 1.00 86.06 142 GLU A CA 1
ATOM 1092 C C . GLU A 1 142 ? -18.304 -0.241 8.407 1.00 86.06 142 GLU A C 1
ATOM 1094 O O . GLU A 1 142 ? -17.645 0.440 7.620 1.00 86.06 142 GLU A O 1
ATOM 1099 N N . GLN A 1 143 ? -18.889 0.307 9.476 1.00 87.38 143 GLN A N 1
ATOM 1100 C CA . GLN A 1 143 ? -18.883 1.735 9.752 1.00 87.38 143 GLN A CA 1
ATOM 1101 C C . GLN A 1 143 ? -17.517 2.207 10.258 1.00 87.38 143 GLN A C 1
ATOM 1103 O O . GLN A 1 143 ? -16.972 1.724 11.254 1.00 87.38 143 GLN A O 1
ATOM 1108 N N . VAL A 1 144 ? -16.984 3.247 9.620 1.00 84.75 144 VAL A N 1
ATOM 1109 C CA . VAL A 1 144 ? -15.721 3.869 10.025 1.00 84.75 144 VAL A CA 1
ATOM 1110 C C . VAL A 1 144 ? -15.984 4.968 11.057 1.00 84.75 144 VAL A C 1
ATOM 1112 O O . VAL A 1 144 ? -16.568 6.006 10.751 1.00 84.75 144 VAL A O 1
ATOM 1115 N N . ARG A 1 145 ? -15.498 4.781 12.290 1.00 79.12 145 ARG A N 1
ATOM 1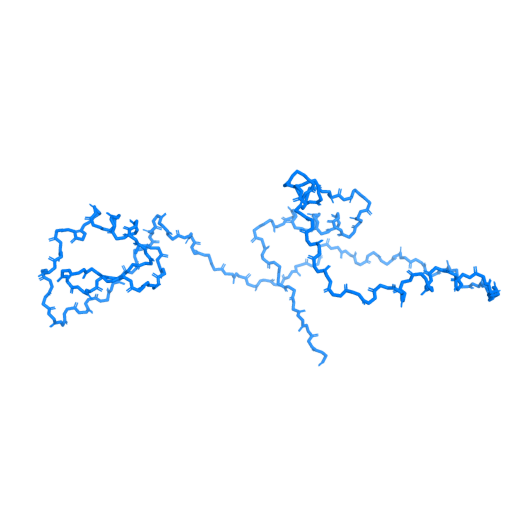116 C CA . ARG A 1 145 ? -15.572 5.791 13.360 1.00 79.12 145 ARG A CA 1
ATOM 1117 C C . ARG A 1 145 ? -14.297 6.639 13.392 1.00 79.12 145 ARG A C 1
ATOM 1119 O O . ARG A 1 145 ? -13.218 6.142 13.709 1.00 79.12 145 ARG A O 1
ATOM 1126 N N . ARG A 1 146 ? -14.410 7.938 13.085 1.00 76.81 146 ARG A N 1
ATOM 1127 C CA . ARG A 1 146 ? -13.294 8.897 13.153 1.00 76.81 146 ARG A CA 1
ATOM 1128 C C . ARG A 1 146 ? -13.413 9.776 14.395 1.00 76.81 146 ARG A C 1
ATOM 1130 O O . ARG A 1 146 ? -14.228 10.692 14.434 1.00 76.81 146 ARG A O 1
ATOM 1137 N N . TRP A 1 147 ? -12.553 9.544 15.381 1.00 73.44 147 TRP A N 1
ATOM 1138 C CA . TRP A 1 147 ? -12.449 10.407 16.557 1.00 73.44 147 TRP A CA 1
ATOM 1139 C C . TRP A 1 147 ? -11.739 11.705 16.171 1.00 73.44 147 TRP A C 1
ATOM 1141 O O . TRP A 1 147 ? -10.543 11.725 15.872 1.00 73.44 147 TRP A O 1
ATOM 1151 N N . GLY A 1 148 ? -12.495 12.796 16.099 1.00 70.94 148 GLY A N 1
ATOM 1152 C CA . GLY A 1 148 ? -11.923 14.122 15.925 1.00 70.94 148 GLY A CA 1
ATOM 1153 C C . GLY A 1 148 ? -11.323 14.612 17.239 1.00 70.94 148 GLY A C 1
ATOM 1154 O O . GLY A 1 148 ? -11.993 14.593 18.266 1.00 70.94 148 GLY A O 1
ATOM 1155 N N . ASN A 1 149 ? -10.100 15.142 17.199 1.00 55.84 149 ASN A N 1
ATOM 1156 C CA . ASN A 1 149 ? -9.696 16.144 18.181 1.00 55.84 149 ASN A CA 1
ATOM 1157 C C . ASN A 1 149 ? -10.472 17.417 17.831 1.00 55.84 149 ASN A C 1
ATOM 1159 O O . ASN A 1 149 ? -9.970 18.243 17.065 1.00 55.84 149 ASN A O 1
ATOM 1163 N N . LEU A 1 150 ? -11.711 17.557 18.316 1.00 46.25 150 LEU A N 1
ATOM 1164 C CA . LEU A 1 150 ? -12.347 18.869 18.340 1.00 46.25 150 LEU A CA 1
ATOM 1165 C C . LEU A 1 150 ? -11.457 19.752 19.216 1.00 46.25 150 LEU A C 1
ATOM 1167 O O . LEU A 1 150 ? -11.455 19.634 20.439 1.00 46.25 150 LEU A O 1
ATOM 1171 N N . ARG A 1 151 ? -10.625 20.583 18.579 1.00 53.06 151 ARG A N 1
ATOM 1172 C CA . ARG A 1 151 ? -10.034 21.713 19.287 1.00 53.06 151 ARG A CA 1
ATOM 1173 C C . ARG A 1 151 ? -11.186 22.635 19.706 1.00 53.06 151 ARG A C 1
ATOM 1175 O O . ARG A 1 151 ? -12.103 22.800 18.899 1.00 53.06 151 ARG A O 1
ATOM 1182 N N . PRO A 1 152 ? -11.140 23.171 20.936 1.00 55.97 152 PRO A N 1
ATOM 1183 C CA . PRO A 1 152 ? -12.139 24.112 21.427 1.00 55.97 152 PRO A CA 1
ATOM 1184 C C . PRO A 1 152 ? -12.203 25.379 20.570 1.00 55.97 152 PRO A C 1
ATOM 1186 O O . PRO A 1 152 ? -11.166 25.740 19.960 1.00 55.97 152 PRO A O 1
#

Secondary structure (DSSP, 8-state):
--S---SEEPTTTS--EESSHHHHHHHIIIIIHHHTTTS-TT--------S--TTSPPP-----PPPP--S------------------S-TTSSSTTSS------------HHHHHHHHH---TT-HHHHHHHHHHHHSTT----------